Protein AF-A0A1E5WHM4-F1 (afdb_monomer_lite)

pLDDT: mean 72.25, std 20.79, range [35.31, 97.88]

Radius of gyration: 32.87 Å; chains: 1; bounding box: 59×47×120 Å

Organism: NCBI:txid888268

Foldseek 3Di:
DDPQQLVQLLVQLLCLLVDQQSKGKDKDWDQDDDPPDPDTKMKIKMKHFANPDHSVRSSVVSVVVSVCVVPPVDPVVRDQKDKDDDPGMIMIMHMPDYDDDPSDPPPPPPPDDPDPDDDDDDDDDDDDDDDDDDDDDDDDDDDDDDDDDDDDDDDDDDDPVVVVVVVVVVVVVVVVVPD

InterPro domains:
  IPR002902 Gnk2-homologous domain [PF01657] (38-94)
  IPR002902 Gnk2-homologous domain [PS51473] (1-98)
  IPR038408 Gnk2-homologous domain superfamily [G3DSA:3.30.430.20] (1-97)

Structure (mmCIF, N/CA/C/O backbone):
data_AF-A0A1E5WHM4-F1
#
_entry.id   AF-A0A1E5WHM4-F1
#
loop_
_atom_site.group_PDB
_atom_site.id
_atom_site.type_symbol
_atom_site.label_atom_id
_atom_site.label_alt_id
_atom_site.label_comp_id
_atom_site.label_asym_id
_atom_site.label_entity_id
_atom_site.label_seq_id
_atom_site.pdbx_PDB_ins_code
_atom_site.Cartn_x
_atom_site.Cartn_y
_atom_site.Cartn_z
_atom_site.occupancy
_atom_site.B_iso_or_equiv
_atom_site.auth_seq_id
_atom_site.auth_comp_id
_atom_site.auth_asym_id
_atom_site.auth_atom_id
_atom_site.pdbx_PDB_model_num
ATOM 1 N N . MET A 1 1 ? 4.674 8.655 -8.691 1.00 79.88 1 MET A N 1
ATOM 2 C CA . MET A 1 1 ? 5.251 7.366 -8.218 1.00 79.88 1 MET A CA 1
ATOM 3 C C . MET A 1 1 ? 5.203 6.330 -9.346 1.00 79.88 1 MET A C 1
ATOM 5 O O . MET A 1 1 ? 4.340 6.459 -10.204 1.00 79.88 1 MET A O 1
ATOM 9 N N . ASN A 1 2 ? 6.095 5.328 -9.370 1.00 86.81 2 ASN A N 1
ATOM 10 C CA . ASN A 1 2 ? 6.039 4.228 -10.348 1.00 86.81 2 ASN A CA 1
ATOM 11 C C . ASN A 1 2 ? 4.723 3.420 -10.251 1.00 86.81 2 ASN A C 1
ATOM 13 O O . ASN A 1 2 ? 4.225 3.197 -9.144 1.00 86.81 2 ASN A O 1
ATOM 17 N N . LYS A 1 3 ? 4.191 2.947 -11.391 1.00 89.06 3 LYS A N 1
ATOM 18 C CA . LYS A 1 3 ? 2.911 2.216 -11.471 1.00 89.06 3 LYS A CA 1
ATOM 19 C C . LYS A 1 3 ? 2.895 0.968 -10.587 1.00 89.06 3 LYS A C 1
ATOM 21 O O . LYS A 1 3 ? 1.950 0.788 -9.826 1.00 89.06 3 LYS A O 1
ATOM 26 N N . THR A 1 4 ? 3.950 0.160 -10.623 1.00 91.31 4 THR A N 1
ATOM 27 C CA . THR A 1 4 ? 4.049 -1.091 -9.857 1.00 91.31 4 THR A CA 1
ATOM 28 C C . THR A 1 4 ? 4.068 -0.831 -8.353 1.00 91.31 4 THR A C 1
ATOM 30 O O . THR A 1 4 ? 3.400 -1.524 -7.589 1.00 91.31 4 THR A O 1
ATOM 33 N N . ARG A 1 5 ? 4.782 0.216 -7.912 1.00 90.19 5 ARG A N 1
ATOM 34 C CA . ARG A 1 5 ? 4.819 0.615 -6.491 1.00 90.19 5 ARG A CA 1
ATOM 35 C C . ARG A 1 5 ? 3.448 1.078 -6.010 1.00 90.19 5 ARG A C 1
ATOM 37 O O . ARG A 1 5 ? 3.016 0.694 -4.927 1.00 90.19 5 ARG A O 1
ATOM 44 N N . TRP A 1 6 ? 2.763 1.877 -6.828 1.00 92.06 6 TRP A N 1
ATOM 45 C CA . TRP A 1 6 ? 1.409 2.333 -6.527 1.00 92.06 6 TRP A CA 1
ATOM 46 C C . TRP A 1 6 ? 0.433 1.159 -6.442 1.00 92.06 6 TRP A C 1
ATOM 48 O O . TRP A 1 6 ? -0.301 1.056 -5.464 1.00 92.06 6 TRP A O 1
ATOM 58 N N . GLN A 1 7 ? 0.481 0.239 -7.409 1.00 94.88 7 GLN A N 1
ATOM 59 C CA . GLN A 1 7 ? -0.357 -0.960 -7.427 1.00 94.88 7 GLN A CA 1
ATOM 60 C C . GLN A 1 7 ? -0.161 -1.802 -6.167 1.00 94.88 7 GLN A C 1
ATOM 62 O O . GLN A 1 7 ? -1.141 -2.086 -5.481 1.00 94.88 7 GLN A O 1
ATOM 67 N N . LEU A 1 8 ? 1.088 -2.122 -5.816 1.00 95.38 8 LEU A N 1
ATOM 68 C CA . LEU A 1 8 ? 1.402 -2.890 -4.613 1.00 95.38 8 LEU A CA 1
ATOM 69 C C . LEU A 1 8 ? 0.813 -2.238 -3.355 1.00 95.38 8 LEU A C 1
ATOM 71 O O . LEU A 1 8 ? 0.059 -2.873 -2.625 1.00 95.38 8 LEU A O 1
ATOM 75 N N . LEU A 1 9 ? 1.111 -0.960 -3.110 1.00 95.12 9 LEU A N 1
ATOM 76 C CA . LEU A 1 9 ? 0.636 -0.291 -1.899 1.00 95.12 9 LEU A CA 1
ATOM 77 C C . LEU A 1 9 ? -0.887 -0.093 -1.889 1.00 95.12 9 LEU A C 1
ATOM 79 O O . LEU A 1 9 ? -1.493 -0.172 -0.823 1.00 95.12 9 LEU A O 1
ATOM 83 N N . SER A 1 10 ? -1.511 0.126 -3.051 1.00 96.25 10 SER A N 1
ATOM 84 C CA . SER A 1 10 ? -2.970 0.254 -3.162 1.00 96.25 10 SER A CA 1
ATOM 85 C C . SER A 1 10 ? -3.695 -1.038 -2.776 1.00 96.25 10 SER A C 1
ATOM 87 O O . SER A 1 10 ? -4.648 -0.981 -2.004 1.00 96.25 10 SER A O 1
ATOM 89 N N . GLN A 1 11 ? -3.197 -2.197 -3.219 1.00 97.56 11 GLN A N 1
ATOM 90 C CA . GLN A 1 11 ? -3.766 -3.504 -2.874 1.00 97.56 11 GLN A CA 1
ATOM 91 C C . GLN A 1 11 ? -3.630 -3.792 -1.377 1.00 97.56 11 GLN A C 1
ATOM 93 O O . GLN A 1 11 ? -4.581 -4.224 -0.728 1.00 97.56 11 GLN A O 1
ATOM 98 N N . LEU A 1 12 ? -2.459 -3.499 -0.803 1.00 97.38 12 LEU A N 1
ATOM 99 C CA . LEU A 1 12 ? -2.246 -3.664 0.633 1.00 97.38 12 LEU A CA 1
ATOM 100 C C . LEU A 1 12 ? -3.176 -2.757 1.446 1.00 97.38 12 LEU A C 1
ATOM 102 O O . LEU A 1 12 ? -3.741 -3.202 2.444 1.00 97.38 12 LEU A O 1
ATOM 106 N N . ALA A 1 13 ? -3.368 -1.510 1.008 1.00 97.06 13 ALA A N 1
ATOM 107 C CA . ALA A 1 13 ? -4.245 -0.551 1.672 1.00 97.06 13 ALA A CA 1
ATOM 108 C C . ALA A 1 13 ? -5.713 -0.994 1.705 1.00 97.06 13 ALA A C 1
ATOM 110 O O . ALA A 1 13 ? -6.403 -0.699 2.677 1.00 97.06 13 ALA A O 1
ATOM 111 N N . GLU A 1 14 ? -6.181 -1.715 0.685 1.00 97.62 14 GLU A N 1
ATOM 112 C CA . GLU A 1 14 ? -7.553 -2.238 0.634 1.00 97.62 14 GLU A CA 1
ATOM 113 C C . GLU A 1 14 ? -7.817 -3.337 1.659 1.00 97.62 14 GLU A C 1
ATOM 1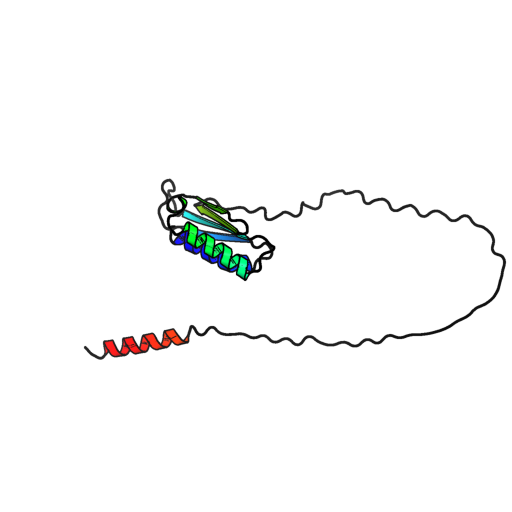15 O O . GLU A 1 14 ? -8.924 -3.427 2.172 1.00 97.62 14 GLU A O 1
ATOM 120 N N . SER A 1 15 ? -6.806 -4.142 1.983 1.00 96.56 15 SER A N 1
ATOM 121 C CA . SER A 1 15 ? -6.959 -5.290 2.888 1.00 96.56 15 SER A CA 1
ATOM 122 C C . SER A 1 15 ? -6.479 -5.012 4.315 1.00 96.56 15 SER A C 1
ATOM 124 O O . SER A 1 15 ? -6.813 -5.749 5.242 1.00 96.56 15 SER A O 1
ATOM 126 N N . ALA A 1 16 ? -5.682 -3.958 4.526 1.00 96.50 16 ALA A N 1
ATOM 127 C CA . ALA A 1 16 ? -5.112 -3.634 5.836 1.00 96.50 16 ALA A CA 1
ATOM 128 C C . ALA A 1 16 ? -6.170 -3.332 6.888 1.00 96.50 16 ALA A C 1
ATOM 130 O O . ALA A 1 16 ? -6.005 -3.700 8.053 1.00 96.50 16 ALA A O 1
ATOM 131 N N . GLY A 1 17 ? -7.270 -2.712 6.460 1.00 96.19 17 GLY A N 1
ATOM 132 C CA . GLY A 1 17 ? -8.421 -2.447 7.304 1.00 96.19 17 GLY A CA 1
ATOM 133 C C . GLY A 1 17 ? -9.006 -3.711 7.922 1.00 96.19 17 GLY A C 1
ATOM 134 O O . GLY A 1 17 ? -9.470 -3.632 9.047 1.00 96.19 17 GLY A O 1
ATOM 135 N N . ASP A 1 18 ? -8.927 -4.871 7.276 1.00 96.38 18 ASP A N 1
ATOM 136 C CA . ASP A 1 18 ? -9.578 -6.097 7.757 1.00 96.38 18 ASP A CA 1
ATOM 137 C C . ASP A 1 18 ? -8.686 -6.951 8.669 1.00 96.38 18 ASP A C 1
ATOM 139 O O . ASP A 1 18 ? -9.160 -7.874 9.331 1.00 96.38 18 ASP A O 1
ATOM 143 N N . GLN A 1 19 ? -7.396 -6.622 8.770 1.00 94.31 19 GLN A N 1
ATOM 144 C CA . GLN A 1 19 ? -6.470 -7.368 9.617 1.00 94.31 19 GLN A CA 1
ATOM 145 C C . GLN A 1 19 ? -6.601 -6.985 11.100 1.00 94.31 19 GLN A C 1
ATOM 147 O O . GLN A 1 19 ? -6.668 -5.794 11.418 1.00 94.31 19 GLN A O 1
ATOM 152 N N . PRO A 1 20 ? -6.512 -7.945 12.044 1.00 91.94 20 PRO A N 1
ATOM 153 C CA . PRO A 1 20 ? -6.549 -7.656 13.485 1.00 91.94 20 PRO A CA 1
ATOM 154 C C . PRO A 1 20 ? -5.448 -6.697 13.964 1.00 91.94 20 PRO A C 1
ATOM 156 O O . PRO A 1 20 ? -5.639 -5.926 14.910 1.00 91.94 20 PRO A O 1
ATOM 159 N N . LEU A 1 21 ? -4.284 -6.747 13.307 1.00 92.38 21 LEU A N 1
ATOM 160 C CA . LEU A 1 21 ? -3.150 -5.862 13.579 1.00 92.38 21 LEU A CA 1
ATOM 161 C C . LEU A 1 21 ? -3.212 -4.543 12.804 1.00 92.38 21 LEU A C 1
ATOM 163 O O . LEU A 1 21 ? -2.391 -3.669 13.064 1.00 92.38 21 LEU A O 1
ATOM 167 N N . ARG A 1 22 ? -4.164 -4.391 11.872 1.00 95.56 22 ARG A N 1
ATOM 168 C CA . ARG A 1 22 ? -4.232 -3.283 10.906 1.00 95.56 22 ARG A CA 1
ATOM 169 C C . ARG A 1 22 ? -2.942 -3.090 10.103 1.00 95.56 22 ARG A C 1
ATOM 171 O O . ARG A 1 22 ? -2.574 -1.973 9.751 1.00 95.56 22 ARG A O 1
ATOM 178 N N . VAL A 1 23 ? -2.240 -4.187 9.847 1.00 95.19 23 VAL A N 1
ATOM 179 C CA . VAL A 1 23 ? -0.956 -4.228 9.149 1.00 95.19 23 VAL A CA 1
ATOM 180 C C . VAL A 1 23 ? -1.084 -5.192 7.987 1.00 95.19 23 VAL A C 1
ATOM 182 O O . VAL A 1 23 ? -1.611 -6.289 8.161 1.00 95.19 23 VAL A O 1
ATOM 185 N N . MET A 1 24 ? -0.572 -4.797 6.827 1.00 95.88 24 MET A N 1
ATOM 186 C CA . MET A 1 24 ? -0.435 -5.670 5.667 1.00 95.88 24 MET A CA 1
ATOM 187 C C . MET A 1 24 ? 0.940 -5.517 5.050 1.00 95.88 24 MET A C 1
ATOM 189 O O . MET A 1 24 ? 1.501 -4.420 4.986 1.00 95.88 24 MET A O 1
ATOM 193 N N . ILE A 1 25 ? 1.453 -6.638 4.562 1.00 95.44 25 ILE A N 1
ATOM 194 C CA . ILE A 1 25 ? 2.715 -6.717 3.852 1.00 95.44 25 ILE A CA 1
ATOM 195 C C . ILE A 1 25 ? 2.536 -7.523 2.575 1.00 95.44 25 ILE A C 1
ATOM 197 O O . ILE A 1 25 ? 1.756 -8.474 2.532 1.00 95.44 25 ILE A O 1
ATOM 201 N N . GLY A 1 26 ? 3.259 -7.148 1.529 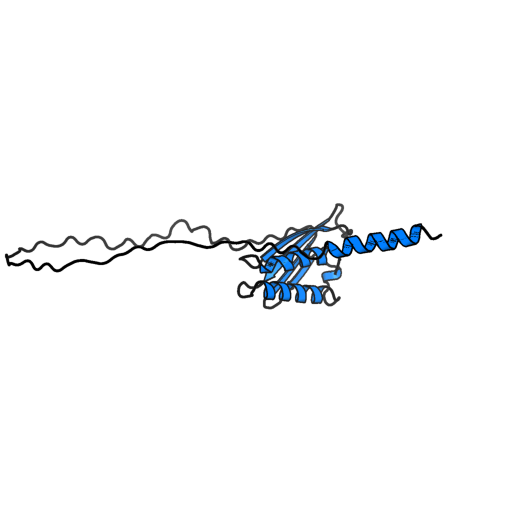1.00 94.94 26 GLY A N 1
ATOM 202 C CA . GLY A 1 26 ? 3.265 -7.910 0.294 1.00 94.94 26 GLY A CA 1
ATOM 203 C C . GLY A 1 26 ? 4.439 -7.564 -0.593 1.00 94.94 26 GLY A C 1
ATOM 204 O O . GLY A 1 26 ? 5.250 -6.682 -0.295 1.00 94.94 26 GLY A O 1
ATOM 205 N N . SER A 1 27 ? 4.513 -8.278 -1.706 1.00 94.81 27 SER A N 1
ATOM 206 C CA . SER A 1 27 ? 5.523 -8.047 -2.723 1.00 94.81 27 SER A CA 1
ATOM 207 C C . SER A 1 27 ? 4.956 -8.244 -4.120 1.00 94.81 27 SER A C 1
ATOM 209 O O . SER A 1 27 ? 3.947 -8.925 -4.302 1.00 94.81 27 SER A O 1
ATOM 211 N N . LEU A 1 28 ? 5.599 -7.620 -5.101 1.00 94.38 28 LEU A N 1
ATOM 212 C CA . LEU A 1 28 ? 5.240 -7.713 -6.509 1.00 94.38 28 LEU A CA 1
ATOM 213 C C . LEU A 1 28 ? 6.504 -7.620 -7.368 1.00 94.38 28 LEU A C 1
ATOM 215 O O . LEU A 1 28 ? 7.431 -6.877 -7.036 1.00 94.38 28 LEU A O 1
ATOM 219 N N . ALA A 1 29 ? 6.533 -8.349 -8.486 1.00 93.25 29 ALA A N 1
ATOM 220 C CA . ALA A 1 29 ? 7.608 -8.244 -9.468 1.00 93.25 29 ALA A CA 1
ATOM 221 C C . ALA A 1 29 ? 7.732 -6.804 -9.985 1.00 93.25 29 ALA A C 1
ATOM 223 O O . ALA A 1 29 ? 6.731 -6.165 -10.318 1.00 93.25 29 ALA A O 1
ATOM 224 N N . TYR A 1 30 ? 8.960 -6.294 -10.051 1.00 91.06 30 TYR A N 1
ATOM 225 C CA . TYR A 1 30 ? 9.261 -4.931 -10.467 1.00 91.06 30 TYR A CA 1
ATOM 226 C C . TYR A 1 30 ? 9.969 -4.948 -11.832 1.00 91.06 30 TYR A C 1
ATOM 228 O O . TYR A 1 30 ? 11.137 -5.332 -11.898 1.00 91.06 30 TYR A O 1
ATOM 236 N N . PRO A 1 31 ? 9.267 -4.584 -12.924 1.00 85.75 31 PRO A N 1
ATOM 237 C CA . PRO A 1 31 ? 9.777 -4.765 -14.284 1.00 85.75 31 PRO A CA 1
ATOM 238 C C . PRO A 1 31 ? 10.799 -3.702 -14.710 1.00 85.75 31 PRO A C 1
ATOM 240 O O . PRO A 1 31 ? 11.564 -3.935 -15.642 1.00 85.75 31 PRO A O 1
ATOM 243 N N . ASP A 1 32 ? 10.818 -2.540 -14.056 1.00 83.06 32 ASP A N 1
ATOM 244 C CA . ASP A 1 32 ? 11.654 -1.420 -14.482 1.00 83.06 32 ASP A CA 1
ATOM 245 C C . ASP A 1 32 ? 13.085 -1.574 -13.983 1.00 83.06 32 ASP A C 1
ATOM 247 O O . ASP A 1 32 ? 13.301 -1.750 -12.788 1.00 83.06 32 ASP A O 1
ATOM 251 N N . HIS A 1 33 ? 14.061 -1.384 -14.873 1.00 78.94 33 HIS A N 1
ATOM 252 C CA . HIS A 1 33 ? 15.478 -1.454 -14.528 1.00 78.94 33 HIS A CA 1
ATOM 253 C C . HIS A 1 33 ? 15.863 -0.463 -13.427 1.00 78.94 33 HIS A C 1
ATOM 255 O O . HIS A 1 33 ? 15.889 0.755 -13.620 1.00 78.94 33 HIS A O 1
ATOM 261 N N . VAL A 1 34 ? 16.263 -1.003 -12.280 1.00 77.12 34 VAL A N 1
ATOM 262 C CA . VAL A 1 34 ? 16.890 -0.228 -11.210 1.00 77.12 34 VAL A CA 1
ATOM 263 C C . VAL A 1 34 ? 18.403 -0.233 -11.405 1.00 77.12 34 VAL A C 1
ATOM 265 O O . VAL A 1 34 ? 19.041 -1.288 -11.426 1.00 77.12 34 VAL A O 1
ATOM 268 N N . ARG A 1 35 ? 19.008 0.956 -11.511 1.00 78.19 35 ARG A N 1
ATOM 269 C CA . ARG A 1 35 ? 20.467 1.099 -11.616 1.00 78.19 35 ARG A CA 1
ATOM 270 C C . ARG A 1 35 ? 21.150 0.420 -10.421 1.00 78.19 35 ARG A C 1
ATOM 272 O O . ARG A 1 35 ? 20.827 0.717 -9.275 1.00 78.19 35 ARG A O 1
ATOM 279 N N . GLY A 1 36 ? 22.110 -0.461 -10.702 1.00 77.19 36 GLY A N 1
ATOM 280 C CA . GLY A 1 36 ? 22.846 -1.221 -9.684 1.00 77.19 36 GLY A CA 1
ATOM 281 C C . GLY A 1 36 ? 22.329 -2.642 -9.432 1.00 77.19 36 GLY A C 1
ATOM 282 O O . GLY A 1 36 ? 22.925 -3.342 -8.621 1.00 77.19 36 GLY A O 1
ATOM 283 N N . TYR A 1 37 ? 21.281 -3.092 -10.136 1.00 75.12 37 TYR A N 1
ATOM 284 C CA . TYR A 1 37 ? 20.775 -4.466 -10.039 1.00 75.12 37 TYR A CA 1
ATOM 285 C C . TYR A 1 37 ? 20.858 -5.200 -11.388 1.00 75.12 37 TYR A C 1
ATOM 287 O O . TYR A 1 37 ? 20.246 -4.749 -12.357 1.00 75.12 37 TYR A O 1
ATOM 295 N N . PRO A 1 38 ? 21.587 -6.332 -11.475 1.00 72.62 38 PRO A N 1
ATOM 296 C CA . PRO A 1 38 ? 21.787 -7.055 -12.734 1.00 72.62 38 PRO A CA 1
ATOM 297 C C . PRO A 1 38 ? 20.671 -8.063 -13.076 1.00 72.62 38 PRO A C 1
ATOM 299 O O . PRO A 1 38 ? 20.704 -8.654 -14.149 1.00 72.62 38 PRO A O 1
ATOM 302 N N . TYR A 1 39 ? 19.691 -8.277 -12.192 1.00 79.25 39 TYR A N 1
ATOM 303 C CA . TYR A 1 39 ? 18.621 -9.280 -12.328 1.00 79.25 39 TYR A CA 1
ATOM 304 C C . TYR A 1 39 ? 17.238 -8.686 -12.029 1.00 79.25 39 TYR A C 1
ATOM 306 O O . TYR A 1 39 ? 17.163 -7.605 -11.452 1.00 79.25 39 TYR A O 1
ATOM 314 N N . ALA A 1 40 ? 16.159 -9.396 -12.390 1.00 80.56 40 ALA A N 1
ATOM 315 C CA . ALA A 1 40 ? 14.767 -8.975 -12.182 1.00 80.56 40 ALA A CA 1
ATOM 316 C C . ALA A 1 40 ? 14.495 -8.523 -10.738 1.00 80.56 40 ALA A C 1
ATOM 318 O O . ALA A 1 40 ? 14.797 -9.238 -9.785 1.00 80.56 40 ALA A O 1
ATOM 319 N N . GLN A 1 41 ? 13.928 -7.329 -10.572 1.00 88.75 41 GLN A N 1
ATOM 320 C CA . GLN A 1 41 ? 13.752 -6.732 -9.252 1.00 88.75 41 GLN A CA 1
ATOM 321 C C . GLN A 1 41 ? 12.400 -7.103 -8.626 1.00 88.75 41 GLN A C 1
ATOM 323 O O . GLN A 1 41 ? 11.437 -7.443 -9.313 1.00 88.75 41 GLN A O 1
ATOM 328 N N . MET A 1 42 ? 12.321 -7.002 -7.301 1.00 91.50 42 MET A N 1
ATOM 329 C CA . MET A 1 42 ? 11.103 -7.204 -6.516 1.00 91.50 42 MET A CA 1
ATOM 330 C C . MET A 1 42 ? 10.797 -5.947 -5.711 1.00 91.50 42 MET A C 1
ATOM 332 O O . MET A 1 42 ? 11.680 -5.393 -5.057 1.00 91.50 42 MET A O 1
ATOM 336 N N . ALA A 1 43 ? 9.545 -5.506 -5.733 1.00 92.81 43 ALA A N 1
ATOM 337 C CA . ALA A 1 43 ? 9.050 -4.462 -4.851 1.00 92.81 43 ALA A CA 1
ATOM 338 C C . ALA A 1 43 ? 8.389 -5.098 -3.631 1.00 92.81 43 ALA A C 1
ATOM 340 O O . ALA A 1 43 ? 7.552 -5.983 -3.773 1.00 92.81 43 ALA A O 1
ATOM 341 N N . TYR A 1 44 ? 8.735 -4.613 -2.447 1.00 94.81 44 TYR A N 1
ATOM 342 C CA . TYR A 1 44 ? 8.135 -4.982 -1.171 1.00 94.81 44 TYR A CA 1
ATOM 343 C C . TYR A 1 44 ? 7.416 -3.769 -0.598 1.00 94.81 44 TYR A C 1
ATOM 345 O O . TYR A 1 44 ? 7.909 -2.644 -0.706 1.00 94.81 44 TYR A O 1
ATOM 353 N N . GLY A 1 45 ? 6.251 -3.991 -0.001 1.00 95.00 45 GLY A N 1
ATOM 354 C CA . GLY A 1 45 ? 5.388 -2.938 0.514 1.00 95.00 45 GLY A CA 1
ATOM 355 C C . GLY A 1 45 ? 4.824 -3.314 1.871 1.00 95.00 45 GLY A C 1
ATOM 356 O O . GLY A 1 45 ? 4.473 -4.468 2.091 1.00 95.00 45 GLY A O 1
ATOM 357 N N . LEU A 1 46 ? 4.729 -2.331 2.757 1.00 96.12 46 LEU A N 1
ATOM 358 C CA . LEU A 1 46 ? 4.106 -2.436 4.068 1.00 96.12 46 LEU A CA 1
ATOM 359 C C . LEU A 1 46 ? 3.161 -1.259 4.245 1.00 96.12 46 LEU A C 1
ATOM 361 O O . LEU A 1 46 ? 3.525 -0.113 3.969 1.00 96.12 46 LEU A O 1
ATOM 365 N N . VAL A 1 47 ? 1.973 -1.543 4.757 1.00 96.50 47 VAL A N 1
ATOM 366 C CA . VAL A 1 47 ? 1.038 -0.527 5.230 1.00 96.50 47 VAL A CA 1
ATOM 367 C C . VAL A 1 47 ? 0.582 -0.869 6.639 1.00 96.50 47 VAL A C 1
ATOM 369 O O . VAL A 1 47 ? 0.441 -2.040 6.994 1.00 96.50 47 VAL A O 1
ATOM 372 N N . GLN A 1 48 ? 0.367 0.157 7.448 1.00 96.81 48 GLN A N 1
ATOM 373 C CA . GLN A 1 48 ? -0.073 0.013 8.823 1.00 96.81 48 GLN A CA 1
ATOM 374 C C . GLN A 1 48 ? -1.008 1.157 9.191 1.00 96.81 48 GLN A C 1
ATOM 376 O O . GLN A 1 48 ? -0.697 2.314 8.922 1.00 96.81 48 GLN A O 1
ATOM 381 N N . CYS A 1 49 ? -2.103 0.840 9.869 1.00 96.94 49 CYS A N 1
ATOM 382 C CA . CYS A 1 49 ? -2.916 1.813 10.585 1.00 96.94 49 CYS A CA 1
ATOM 383 C C . CYS A 1 49 ? -2.787 1.615 12.097 1.00 96.94 49 CYS A C 1
ATOM 385 O O . CYS A 1 49 ? -2.340 0.570 12.580 1.00 96.94 49 CYS A O 1
ATOM 387 N N . THR A 1 50 ? -3.220 2.608 12.863 1.00 95.75 50 THR A N 1
ATOM 388 C CA . THR A 1 50 ? -3.458 2.445 14.294 1.00 95.75 50 THR A CA 1
ATOM 389 C C . THR A 1 50 ? -4.675 1.537 14.523 1.00 95.75 50 THR A C 1
ATOM 391 O O . THR A 1 50 ? -5.613 1.487 13.723 1.00 95.75 50 THR A O 1
ATOM 394 N N . ARG A 1 51 ? -4.635 0.736 15.596 1.00 95.00 51 ARG A N 1
ATOM 395 C CA . ARG A 1 51 ? -5.631 -0.324 15.860 1.00 95.00 51 ARG A CA 1
ATOM 396 C C . ARG A 1 51 ? -6.996 0.206 16.307 1.00 95.00 51 ARG A C 1
ATOM 398 O O . ARG A 1 51 ? -7.966 -0.543 16.284 1.00 95.00 51 ARG A O 1
ATOM 405 N N . ASP A 1 52 ? -7.058 1.468 16.707 1.00 95.31 52 ASP A N 1
ATOM 406 C CA . ASP A 1 52 ? -8.266 2.193 17.102 1.00 95.31 52 ASP A CA 1
ATOM 407 C C . ASP A 1 52 ? -9.144 2.595 15.906 1.00 95.31 52 ASP A C 1
ATOM 409 O O . ASP A 1 52 ? -10.342 2.817 16.081 1.00 95.31 52 ASP A O 1
ATOM 413 N N . LEU A 1 53 ? -8.591 2.630 14.688 1.00 96.25 53 LEU A N 1
ATOM 414 C CA . LEU A 1 53 ? -9.363 2.934 13.487 1.00 96.25 53 LEU A CA 1
ATOM 415 C C . LEU A 1 53 ? -10.291 1.785 13.081 1.00 96.25 53 LEU A C 1
ATOM 417 O O . LEU A 1 53 ? -9.929 0.595 13.105 1.00 96.25 53 LEU A O 1
ATOM 421 N N . ARG A 1 54 ? -11.483 2.151 12.595 1.00 97.12 54 ARG A N 1
ATOM 422 C CA . ARG A 1 54 ? -12.376 1.211 11.902 1.00 97.12 54 ARG A CA 1
ATOM 423 C C . ARG A 1 54 ? -11.754 0.750 10.570 1.00 97.12 54 ARG A C 1
ATOM 425 O O . ARG A 1 54 ? -10.955 1.489 9.992 1.00 97.12 54 ARG A O 1
ATOM 432 N N . PRO A 1 55 ? -12.141 -0.424 10.028 1.00 97.25 55 PRO A N 1
ATOM 433 C CA . PRO A 1 55 ? -11.588 -0.934 8.765 1.00 97.25 55 PRO A CA 1
ATOM 434 C C . PRO A 1 55 ? -11.670 0.064 7.598 1.00 97.25 55 PRO A C 1
ATOM 436 O O . PRO A 1 55 ? -10.694 0.286 6.876 1.00 97.25 55 PRO A O 1
ATOM 439 N N . SER A 1 56 ? -12.817 0.732 7.455 1.00 97.06 56 SER A N 1
ATOM 440 C CA . SER A 1 56 ? -13.053 1.731 6.408 1.00 97.06 56 SER A CA 1
ATOM 441 C C . SER A 1 56 ? -12.200 2.991 6.586 1.00 97.06 56 SER A C 1
ATOM 443 O O . SER A 1 56 ? -11.665 3.517 5.612 1.00 97.06 56 SER A O 1
ATOM 445 N N . GLU A 1 57 ? -12.029 3.457 7.824 1.00 97.88 57 GLU A N 1
ATOM 446 C CA . GLU A 1 57 ? -11.201 4.621 8.156 1.00 97.88 57 GLU A CA 1
ATOM 447 C C . GLU A 1 57 ? -9.715 4.333 7.919 1.00 97.88 57 GLU A C 1
ATOM 449 O O . GLU A 1 57 ? -9.017 5.173 7.352 1.00 97.88 57 GLU A O 1
ATOM 454 N N . CYS A 1 58 ? -9.248 3.126 8.258 1.00 97.88 58 CYS A N 1
ATOM 455 C CA . CYS A 1 58 ? -7.894 2.670 7.938 1.00 97.88 58 CYS A CA 1
ATOM 456 C C . CYS A 1 58 ? -7.646 2.673 6.423 1.00 97.88 58 CYS A C 1
ATOM 458 O O . CYS A 1 58 ? -6.686 3.282 5.948 1.00 97.88 58 CYS A O 1
ATOM 460 N N . THR A 1 59 ? -8.558 2.068 5.655 1.00 97.62 59 THR A N 1
ATOM 461 C CA . THR A 1 59 ? -8.455 2.008 4.189 1.00 97.62 59 THR A CA 1
ATOM 462 C C . THR A 1 59 ? -8.410 3.406 3.575 1.00 97.62 59 THR A C 1
ATOM 464 O O . THR A 1 59 ? -7.550 3.695 2.741 1.00 97.62 59 THR A O 1
ATOM 467 N N . ARG A 1 60 ? -9.307 4.301 4.009 1.00 97.19 60 ARG A N 1
ATOM 468 C CA . ARG A 1 60 ? -9.345 5.692 3.542 1.00 97.19 60 ARG A CA 1
ATOM 469 C C . ARG A 1 60 ? -8.039 6.420 3.850 1.00 97.19 60 ARG A C 1
ATOM 471 O O . ARG A 1 60 ? -7.433 6.989 2.951 1.00 97.19 60 ARG A O 1
ATOM 478 N N . CYS A 1 61 ? -7.584 6.350 5.094 1.00 97.31 61 CYS A N 1
ATOM 479 C CA . CYS A 1 61 ? -6.378 7.032 5.545 1.00 97.31 61 CYS A CA 1
ATOM 480 C C . CYS A 1 61 ? -5.122 6.563 4.786 1.00 97.31 61 CYS A C 1
ATOM 482 O O . CYS A 1 61 ? -4.294 7.388 4.397 1.00 97.31 61 CYS A O 1
ATOM 484 N N . LEU A 1 62 ? -4.999 5.266 4.488 1.00 97.00 62 LEU A N 1
ATOM 485 C CA . LEU A 1 62 ? -3.915 4.747 3.648 1.00 97.00 62 LEU A CA 1
ATOM 486 C C . LEU A 1 62 ? -4.014 5.216 2.188 1.00 97.00 62 LEU A C 1
ATOM 488 O O . LEU A 1 62 ? -2.995 5.584 1.597 1.00 97.00 62 LEU A O 1
ATOM 492 N N . LYS A 1 63 ? -5.220 5.239 1.606 1.00 95.25 63 LYS A N 1
ATOM 493 C CA . LYS A 1 63 ? -5.442 5.732 0.235 1.00 95.25 63 LYS A CA 1
ATOM 494 C C . LYS A 1 63 ? -5.136 7.229 0.105 1.00 95.25 63 LYS A C 1
ATOM 496 O O . LYS A 1 63 ? -4.483 7.619 -0.861 1.00 95.25 63 LYS A O 1
ATOM 501 N N . ASP A 1 64 ? -5.504 8.041 1.091 1.00 92.62 64 ASP A N 1
ATOM 502 C CA . ASP A 1 64 ? -5.208 9.480 1.104 1.00 92.62 64 ASP A CA 1
ATOM 503 C C . ASP A 1 64 ? -3.687 9.738 1.118 1.00 92.62 64 ASP A C 1
ATOM 505 O O . ASP A 1 64 ? -3.174 10.551 0.342 1.00 92.62 64 ASP A O 1
ATOM 509 N N . GLN A 1 65 ? -2.933 8.976 1.921 1.00 90.81 65 GLN A N 1
ATOM 510 C CA . GLN A 1 65 ? -1.465 9.047 1.937 1.00 90.81 65 GLN A CA 1
ATOM 511 C C . GLN A 1 65 ? -0.841 8.591 0.606 1.00 90.81 65 GLN A C 1
ATOM 513 O O . GLN A 1 65 ? 0.137 9.182 0.139 1.00 90.81 65 GLN A O 1
ATOM 518 N N . LEU A 1 66 ? -1.415 7.575 -0.050 1.00 90.31 66 LEU A N 1
ATOM 519 C CA . LEU A 1 66 ? -0.965 7.134 -1.375 1.00 90.31 66 LEU A CA 1
ATOM 520 C C . LEU A 1 66 ? -1.139 8.211 -2.444 1.00 90.31 66 LEU A C 1
ATOM 522 O O . LEU A 1 66 ? -0.249 8.383 -3.283 1.00 90.31 66 LEU A O 1
ATOM 526 N N . VAL A 1 67 ? -2.251 8.948 -2.409 1.00 88.50 67 VAL A N 1
ATOM 527 C CA . VAL A 1 67 ? -2.484 10.078 -3.316 1.00 88.50 67 VAL A CA 1
ATOM 528 C C . VAL A 1 67 ? -1.422 11.156 -3.092 1.00 88.50 67 VAL A C 1
ATOM 530 O O . VAL A 1 67 ? -0.775 11.567 -4.060 1.00 88.50 67 VAL A O 1
ATOM 533 N N . ALA A 1 68 ? -1.155 11.529 -1.837 1.00 83.19 68 ALA A N 1
ATOM 534 C CA . ALA A 1 68 ? -0.142 12.530 -1.493 1.00 83.19 68 ALA A CA 1
ATOM 535 C C . ALA A 1 68 ? 1.264 12.161 -2.009 1.00 83.19 68 ALA A C 1
ATOM 537 O O . ALA A 1 68 ? 1.958 12.993 -2.596 1.00 83.19 68 ALA A O 1
ATOM 538 N N . VAL A 1 69 ? 1.664 10.893 -1.874 1.00 81.12 69 VAL A N 1
ATOM 539 C CA . VAL A 1 69 ? 2.963 10.389 -2.367 1.00 81.12 69 VAL A CA 1
ATOM 540 C C . VAL A 1 69 ? 3.009 10.270 -3.887 1.00 81.12 69 VAL A C 1
ATOM 542 O O . VAL A 1 69 ? 4.066 10.409 -4.506 1.00 81.12 69 VAL A O 1
ATOM 545 N N . SER A 1 70 ? 1.870 10.003 -4.524 1.00 80.81 70 SER A N 1
ATOM 546 C CA . SER A 1 70 ? 1.812 9.864 -5.978 1.00 80.81 70 SER A CA 1
ATOM 547 C C . SER A 1 70 ? 1.989 11.197 -6.715 1.00 80.81 70 SER A C 1
ATOM 549 O O . SER A 1 70 ? 2.588 11.197 -7.794 1.00 80.81 70 SER A O 1
ATOM 551 N N . GLY A 1 71 ? 1.543 12.306 -6.111 1.00 69.50 71 GLY A N 1
ATOM 552 C CA . GLY A 1 71 ? 1.399 13.635 -6.715 1.00 69.50 71 GLY A CA 1
ATOM 553 C C . GLY A 1 71 ? 2.659 14.503 -6.795 1.00 69.50 71 GLY A C 1
ATOM 554 O O . GLY A 1 71 ? 2.538 15.721 -6.765 1.00 69.50 71 GLY A O 1
ATOM 555 N N . ASN A 1 72 ? 3.857 13.915 -6.910 1.00 61.16 72 ASN A N 1
ATOM 556 C CA . ASN A 1 72 ? 5.146 14.632 -7.033 1.00 61.16 72 ASN A CA 1
ATOM 557 C C . ASN A 1 72 ? 5.624 15.402 -5.782 1.00 61.16 72 ASN A C 1
ATOM 559 O O . ASN A 1 72 ? 6.617 16.118 -5.848 1.00 61.16 72 ASN A O 1
ATOM 563 N N . ILE A 1 73 ? 4.961 15.238 -4.634 1.00 56.38 73 ILE A N 1
ATOM 564 C CA . ILE A 1 73 ? 5.275 15.991 -3.404 1.00 56.38 73 ILE A CA 1
ATOM 565 C C . ILE A 1 73 ? 6.509 15.413 -2.675 1.00 56.38 73 ILE A C 1
ATOM 567 O O . ILE A 1 73 ? 7.097 16.066 -1.819 1.00 56.38 73 ILE A O 1
ATOM 571 N N . THR A 1 74 ? 6.933 14.189 -3.009 1.00 57.72 74 THR A N 1
ATOM 572 C CA . THR A 1 74 ? 8.025 13.485 -2.317 1.00 57.72 74 THR A CA 1
ATOM 573 C C . THR A 1 74 ? 8.984 12.813 -3.302 1.00 57.72 74 THR A C 1
ATOM 575 O O . THR A 1 74 ? 8.557 12.312 -4.340 1.00 57.72 74 THR A O 1
ATOM 578 N N . ASP A 1 75 ? 10.268 12.725 -2.932 1.00 60.94 75 ASP A N 1
ATOM 579 C CA . ASP A 1 75 ? 11.375 12.050 -3.655 1.00 60.94 75 ASP A CA 1
ATOM 580 C C . ASP A 1 75 ? 11.169 10.515 -3.828 1.00 60.94 75 ASP A C 1
ATOM 582 O O . ASP A 1 75 ? 12.008 9.769 -4.331 1.00 60.94 75 ASP A O 1
ATOM 586 N N . MET A 1 76 ? 9.988 10.014 -3.448 1.00 65.81 76 MET A N 1
ATOM 587 C CA . MET A 1 76 ? 9.554 8.618 -3.580 1.00 65.81 76 MET A CA 1
ATOM 588 C C . MET A 1 76 ? 9.285 8.192 -5.034 1.00 65.81 76 MET A C 1
ATOM 590 O O . MET A 1 76 ? 9.014 7.025 -5.333 1.00 65.81 76 MET A O 1
ATOM 594 N N . THR A 1 77 ? 9.325 9.121 -5.985 1.00 65.88 77 THR A N 1
ATOM 595 C CA . THR A 1 77 ? 9.204 8.814 -7.415 1.00 65.88 77 THR A CA 1
ATOM 596 C C . THR A 1 77 ? 10.431 8.087 -7.952 1.00 65.88 77 THR A C 1
ATOM 598 O O . THR A 1 77 ? 10.268 7.146 -8.730 1.00 65.88 77 THR A O 1
ATOM 601 N N . THR A 1 78 ? 11.628 8.472 -7.514 1.00 72.62 78 THR A N 1
ATOM 602 C CA . THR A 1 78 ? 12.914 7.986 -8.045 1.00 72.62 78 THR A CA 1
ATOM 603 C C . THR A 1 78 ? 13.675 7.089 -7.078 1.00 72.62 78 THR A C 1
ATOM 605 O O . THR A 1 78 ? 14.509 6.292 -7.507 1.00 72.62 78 THR A O 1
ATOM 608 N N . SER A 1 79 ? 13.361 7.140 -5.787 1.00 80.25 79 SER A N 1
ATOM 609 C CA . SER A 1 79 ? 14.091 6.389 -4.769 1.00 80.25 79 SER A CA 1
ATOM 610 C C . SER A 1 79 ? 13.781 4.883 -4.775 1.00 80.25 79 SER A C 1
ATOM 612 O O . SER A 1 79 ? 12.661 4.444 -5.048 1.00 80.25 79 SER A O 1
ATOM 614 N N . THR A 1 80 ? 14.774 4.063 -4.428 1.00 87.44 80 THR A N 1
ATOM 615 C CA . THR A 1 80 ? 14.657 2.594 -4.282 1.00 87.44 80 THR A CA 1
ATOM 616 C C . THR A 1 80 ? 13.843 2.186 -3.049 1.00 87.44 80 THR A C 1
ATOM 618 O O . THR A 1 80 ? 13.363 1.060 -2.947 1.00 87.44 80 THR A O 1
ATOM 621 N N . ASN A 1 81 ? 13.664 3.102 -2.103 1.00 88.31 81 ASN A N 1
ATOM 622 C CA . ASN A 1 81 ? 12.828 2.935 -0.926 1.00 88.31 81 ASN A CA 1
ATOM 623 C C . ASN A 1 81 ? 12.113 4.247 -0.613 1.00 88.31 81 ASN A C 1
ATOM 625 O O . ASN A 1 81 ? 12.537 5.315 -1.047 1.00 88.31 81 ASN A O 1
ATOM 629 N N . GLY A 1 82 ? 11.051 4.180 0.167 1.00 87.81 82 GLY A N 1
ATOM 630 C CA . GLY A 1 82 ? 10.461 5.381 0.726 1.00 87.81 82 GLY A CA 1
ATOM 631 C C . GLY A 1 82 ? 9.334 5.049 1.679 1.00 87.81 82 GLY A C 1
ATOM 632 O O . GLY A 1 82 ? 8.830 3.923 1.695 1.00 87.81 82 GLY A O 1
ATOM 633 N N . PHE A 1 83 ? 8.938 6.032 2.474 1.00 89.50 83 PHE A N 1
ATOM 634 C CA . PHE A 1 83 ? 7.850 5.882 3.422 1.00 89.50 83 PHE A CA 1
ATOM 635 C C . PHE A 1 83 ? 7.121 7.201 3.643 1.00 89.50 83 PHE A C 1
ATOM 637 O O . PHE A 1 83 ? 7.707 8.273 3.510 1.00 89.50 83 PHE A O 1
ATOM 644 N N . VAL A 1 84 ? 5.865 7.101 4.066 1.00 89.31 84 VAL A N 1
ATOM 645 C CA . VAL A 1 84 ? 5.119 8.222 4.632 1.00 89.31 84 VAL A CA 1
ATOM 646 C C . VAL A 1 84 ? 4.477 7.795 5.932 1.00 89.31 84 VAL A C 1
ATOM 648 O O . VAL A 1 84 ? 3.909 6.710 6.042 1.00 89.31 84 VAL A O 1
ATOM 651 N N . LYS A 1 85 ? 4.605 8.666 6.930 1.00 90.44 85 LYS A N 1
ATOM 652 C CA . LYS A 1 85 ? 4.061 8.483 8.268 1.00 90.44 85 LYS A CA 1
ATOM 653 C C . LYS A 1 85 ? 3.122 9.642 8.575 1.00 90.44 85 LYS A C 1
ATOM 655 O O . LYS A 1 85 ? 3.571 10.772 8.739 1.00 90.44 85 LYS A O 1
ATOM 660 N N . GLY A 1 86 ? 1.833 9.345 8.646 1.00 89.62 86 GLY A N 1
ATOM 661 C CA . GLY A 1 86 ? 0.834 10.212 9.257 1.00 89.62 86 GLY A CA 1
ATOM 662 C C . GLY A 1 86 ? 0.627 9.863 10.731 1.00 89.62 86 GLY A C 1
ATOM 663 O O . GLY A 1 86 ? 1.295 8.986 11.279 1.00 89.62 86 GLY A O 1
ATOM 664 N N . PHE A 1 87 ? -0.335 10.533 11.365 1.00 90.50 87 PHE A N 1
ATOM 665 C CA . PHE A 1 87 ? -0.703 10.254 12.757 1.00 90.50 87 PHE A CA 1
ATOM 666 C C . PHE A 1 87 ? -1.281 8.848 12.939 1.00 90.50 87 PHE A C 1
ATOM 668 O O . PHE A 1 87 ? -0.883 8.138 13.856 1.00 90.50 87 PHE A O 1
ATOM 675 N N . SER A 1 88 ? -2.175 8.438 12.038 1.00 95.38 88 SER A N 1
ATOM 676 C CA . SER A 1 88 ? -2.902 7.170 12.167 1.00 95.38 88 SER A CA 1
ATOM 677 C C . SER A 1 88 ? -2.482 6.106 11.159 1.00 95.38 88 SER A C 1
ATOM 679 O O . SER A 1 88 ? -2.872 4.955 11.309 1.00 95.38 88 SER A O 1
ATOM 681 N N . CYS A 1 89 ? -1.711 6.463 10.127 1.00 96.19 89 CYS A N 1
ATOM 682 C CA . CYS A 1 89 ? -1.359 5.546 9.046 1.00 96.19 89 CYS A CA 1
ATOM 683 C C . CYS A 1 89 ? 0.086 5.704 8.596 1.00 96.19 89 CYS A C 1
ATOM 685 O O . CYS A 1 89 ? 0.649 6.799 8.598 1.00 96.19 89 CYS A O 1
ATOM 687 N N . TYR A 1 90 ? 0.661 4.594 8.168 1.00 94.38 90 TYR A N 1
ATOM 688 C CA . TYR A 1 90 ? 2.026 4.468 7.707 1.00 94.38 90 TYR A CA 1
ATOM 689 C C . TYR A 1 90 ? 2.054 3.615 6.443 1.00 94.38 90 TYR A C 1
ATOM 691 O O . TYR A 1 90 ? 1.386 2.585 6.365 1.00 94.38 90 TYR A O 1
ATOM 699 N N . LEU A 1 91 ? 2.845 4.035 5.464 1.00 92.81 91 LEU A N 1
ATOM 700 C CA . LEU A 1 91 ? 3.138 3.264 4.262 1.00 92.81 91 LEU A CA 1
ATOM 701 C C . LEU A 1 91 ? 4.638 3.278 4.006 1.00 92.81 91 LEU A C 1
ATOM 703 O O . LEU A 1 91 ? 5.298 4.296 4.217 1.00 92.81 91 LEU A O 1
ATOM 707 N N . ARG A 1 92 ? 5.175 2.163 3.522 1.00 92.62 92 ARG A N 1
ATOM 708 C CA . ARG A 1 92 ? 6.576 2.023 3.124 1.00 92.62 92 ARG A CA 1
ATOM 709 C C . ARG A 1 92 ? 6.689 1.092 1.933 1.00 92.62 92 ARG A C 1
ATOM 711 O O . ARG A 1 92 ? 6.011 0.071 1.888 1.00 92.62 92 ARG A O 1
ATOM 718 N N . TYR A 1 93 ? 7.609 1.390 1.025 1.00 91.62 93 TYR A N 1
ATOM 719 C CA . TYR A 1 93 ? 8.076 0.423 0.038 1.00 91.62 93 TYR A CA 1
ATOM 720 C C . TYR A 1 93 ? 9.602 0.336 0.019 1.00 91.62 93 TYR A C 1
ATOM 722 O O . TYR A 1 93 ? 10.301 1.287 0.384 1.00 91.62 93 TYR A O 1
ATOM 730 N N . GLN A 1 94 ? 10.116 -0.804 -0.435 1.00 91.69 94 GLN A N 1
ATOM 731 C CA . GLN A 1 94 ? 11.535 -1.043 -0.701 1.00 91.69 94 GLN A CA 1
ATOM 732 C C . GLN A 1 94 ? 11.687 -1.952 -1.919 1.00 91.69 94 GLN A C 1
ATOM 734 O O . GLN A 1 94 ? 10.901 -2.879 -2.094 1.00 91.69 94 GLN A O 1
ATOM 739 N N . LEU A 1 95 ? 12.697 -1.717 -2.754 1.00 91.00 95 LEU A N 1
ATOM 740 C CA . LEU A 1 95 ? 13.067 -2.658 -3.809 1.00 91.00 95 LEU A CA 1
ATOM 741 C C . LEU A 1 95 ? 14.184 -3.591 -3.333 1.00 91.00 95 LEU A C 1
ATOM 743 O O . LEU A 1 95 ? 15.139 -3.158 -2.683 1.00 91.00 95 LEU A O 1
ATOM 747 N N . ASN A 1 96 ? 14.060 -4.870 -3.683 1.00 89.56 96 ASN A N 1
ATOM 748 C CA . ASN A 1 96 ? 15.030 -5.947 -3.455 1.00 89.56 96 ASN A CA 1
ATOM 749 C C . ASN A 1 96 ? 15.413 -6.200 -1.988 1.00 89.56 96 ASN A C 1
ATOM 751 O O . ASN A 1 96 ? 16.329 -6.967 -1.721 1.00 89.56 96 ASN A O 1
ATOM 755 N N . HIS A 1 97 ? 14.697 -5.588 -1.047 1.00 90.06 97 HIS A N 1
ATOM 756 C CA . HIS A 1 97 ? 14.881 -5.764 0.387 1.00 90.06 97 HIS A CA 1
ATOM 757 C C . HIS A 1 97 ? 13.515 -6.068 1.002 1.00 90.06 97 HIS A C 1
ATOM 759 O O . HIS A 1 97 ? 12.686 -5.151 1.091 1.00 90.06 97 HIS A O 1
ATOM 765 N N . PRO A 1 98 ? 13.261 -7.333 1.388 1.00 90.25 98 PRO A N 1
ATOM 766 C CA . PRO A 1 98 ? 12.068 -7.701 2.132 1.00 90.25 98 PRO A CA 1
ATOM 767 C C . PRO A 1 98 ? 11.890 -6.806 3.357 1.00 90.25 98 PRO A C 1
ATOM 769 O O . PRO A 1 98 ? 12.856 -6.344 3.966 1.00 90.25 98 PRO A O 1
ATOM 772 N N . ILE A 1 99 ? 10.638 -6.500 3.677 1.00 89.88 99 ILE A N 1
ATOM 773 C CA . ILE A 1 99 ? 10.308 -5.755 4.886 1.00 89.88 99 ILE A CA 1
ATOM 774 C C . ILE A 1 99 ? 9.948 -6.799 5.937 1.00 89.88 99 ILE A C 1
ATOM 776 O O . ILE A 1 99 ? 8.985 -7.526 5.761 1.00 89.88 99 ILE A O 1
ATOM 780 N N . ASP A 1 100 ? 10.691 -6.879 7.028 1.00 80.44 100 ASP A N 1
ATOM 781 C CA . ASP A 1 100 ? 10.321 -7.765 8.128 1.00 80.44 100 ASP A CA 1
ATOM 782 C C . ASP A 1 100 ? 9.601 -6.956 9.203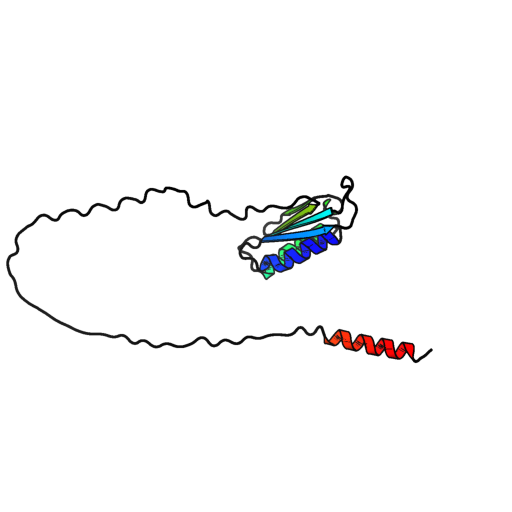 1.00 80.44 100 ASP A C 1
ATOM 784 O O . ASP A 1 100 ? 10.064 -5.893 9.627 1.00 80.44 100 ASP A O 1
ATOM 788 N N . ILE A 1 101 ? 8.447 -7.453 9.642 1.00 71.06 101 ILE A N 1
ATOM 789 C CA . ILE A 1 101 ? 7.760 -6.934 10.821 1.00 71.06 101 ILE A CA 1
ATOM 790 C C . ILE A 1 101 ? 7.879 -8.015 11.876 1.00 71.06 101 ILE A C 1
ATOM 792 O O . ILE A 1 101 ? 7.239 -9.061 11.774 1.00 71.06 101 ILE A O 1
ATOM 796 N N . VAL A 1 102 ? 8.649 -7.748 12.928 1.00 56.84 102 VAL A N 1
ATOM 797 C CA . VAL A 1 102 ? 8.437 -8.442 14.199 1.00 56.84 102 VAL A CA 1
ATOM 798 C C . VAL A 1 102 ? 7.122 -7.891 14.740 1.00 56.84 102 VAL A C 1
ATOM 800 O O . VAL A 1 102 ? 7.084 -6.927 15.504 1.00 56.84 102 VAL A O 1
ATOM 803 N N . ALA A 1 103 ? 6.018 -8.417 14.215 1.00 49.88 103 ALA A N 1
ATOM 804 C CA . ALA A 1 103 ? 4.676 -8.082 14.640 1.00 49.88 103 ALA A CA 1
ATOM 805 C C . ALA A 1 103 ? 4.521 -8.653 16.039 1.00 49.88 103 ALA A C 1
ATOM 807 O O . ALA A 1 103 ? 4.184 -9.821 16.161 1.00 49.88 103 ALA A O 1
ATOM 808 N N . GLY A 1 104 ? 4.886 -7.848 17.044 1.00 47.75 104 GLY A N 1
ATOM 809 C CA . GLY A 1 104 ? 4.790 -8.154 18.464 1.00 47.75 104 GLY A CA 1
ATOM 810 C C . GLY A 1 104 ? 4.852 -9.646 18.744 1.00 47.75 104 GLY A C 1
ATOM 811 O O . GLY A 1 104 ? 3.806 -10.267 18.916 1.00 47.75 104 GLY A O 1
ATOM 812 N N . GLN A 1 105 ? 6.063 -10.213 18.818 1.00 35.81 105 GLN A N 1
ATOM 813 C CA . GLN A 1 105 ? 6.229 -11.330 19.737 1.00 35.81 105 GLN A CA 1
ATOM 814 C C . GLN A 1 105 ? 5.581 -10.852 21.036 1.00 35.81 105 GLN A C 1
ATOM 816 O O . GLN A 1 105 ? 6.090 -9.927 21.674 1.00 35.81 105 GLN A O 1
ATOM 821 N N . GLU A 1 106 ? 4.440 -11.442 21.399 1.00 43.66 106 GLU A N 1
ATOM 822 C CA . GLU A 1 106 ? 4.151 -11.582 22.811 1.00 43.66 106 GLU A CA 1
ATOM 823 C C . GLU A 1 106 ? 5.460 -12.120 23.389 1.00 43.66 106 GLU A C 1
ATOM 825 O O . GLU A 1 106 ? 5.980 -13.101 22.829 1.00 43.66 106 GLU A O 1
ATOM 830 N N . PRO A 1 107 ? 6.097 -11.398 24.334 1.00 55.69 107 PRO A N 1
ATOM 831 C CA . PRO A 1 107 ? 7.366 -11.826 24.892 1.00 55.69 107 PRO A CA 1
ATOM 832 C C . PRO A 1 107 ? 7.225 -13.312 25.171 1.00 55.69 107 PRO A C 1
ATOM 834 O O . PRO A 1 107 ? 6.245 -13.695 25.811 1.00 55.69 107 PRO A O 1
ATOM 837 N N . ALA A 1 108 ? 8.105 -14.140 24.588 1.00 56.38 108 ALA A N 1
ATOM 838 C CA . ALA A 1 108 ? 8.050 -15.583 24.798 1.00 56.38 108 ALA A CA 1
ATOM 839 C C . ALA A 1 108 ? 7.802 -15.793 26.294 1.00 56.38 108 ALA A C 1
ATOM 841 O O . ALA A 1 108 ? 8.505 -15.124 27.059 1.00 56.38 108 ALA A O 1
ATOM 842 N N . PRO A 1 109 ? 6.782 -16.573 26.708 1.00 57.31 109 PRO A N 1
ATOM 843 C CA . PRO A 1 109 ? 6.384 -16.638 28.106 1.00 57.31 109 PRO A CA 1
ATOM 844 C C . PRO A 1 109 ? 7.646 -16.877 28.916 1.00 57.31 109 PRO A C 1
ATOM 846 O O . PRO A 1 109 ? 8.298 -17.909 28.738 1.00 57.31 109 PRO A O 1
ATOM 849 N N . SER A 1 110 ? 8.057 -15.864 29.688 1.00 58.28 110 SER A N 1
ATOM 850 C CA . SER A 1 110 ? 9.325 -15.908 30.401 1.00 58.28 110 SER A CA 1
ATOM 851 C C . SER A 1 110 ? 9.322 -17.202 31.199 1.00 58.28 110 SER A C 1
ATOM 853 O O . SER A 1 110 ? 8.396 -17.409 31.992 1.00 58.28 110 SER A O 1
ATOM 855 N N . PRO A 1 111 ? 10.296 -18.104 31.007 1.00 64.31 111 PRO A N 1
ATOM 856 C CA . PRO A 1 111 ? 10.394 -19.225 31.905 1.00 64.31 111 PRO A CA 1
ATOM 857 C C . PRO A 1 111 ? 10.695 -18.582 33.262 1.00 64.31 111 PRO A C 1
ATOM 859 O O . PRO A 1 111 ? 11.684 -17.861 33.388 1.00 64.31 111 PRO A O 1
ATOM 862 N N . HIS A 1 112 ? 9.860 -18.856 34.262 1.00 56.62 112 HIS A N 1
ATOM 863 C CA . HIS A 1 112 ? 10.002 -18.421 35.657 1.00 56.62 112 HIS A CA 1
ATOM 864 C C . HIS A 1 112 ? 9.470 -17.007 35.967 1.00 56.62 112 HIS A C 1
ATOM 866 O O . HIS A 1 112 ? 10.196 -16.019 36.012 1.00 56.62 112 HIS A O 1
ATOM 872 N N . SER A 1 113 ? 8.194 -16.939 36.350 1.00 58.47 113 SER A N 1
ATOM 873 C CA . SER A 1 113 ? 7.843 -16.194 37.564 1.00 58.47 113 SER A CA 1
ATOM 874 C C . SER A 1 113 ? 7.551 -17.224 38.658 1.00 58.47 113 SER A C 1
ATOM 876 O O . SER A 1 113 ? 6.750 -18.128 38.408 1.00 58.47 113 SER A O 1
ATOM 878 N N . PRO A 1 114 ? 8.187 -17.153 39.843 1.00 62.00 114 PRO A N 1
ATOM 879 C CA . PRO A 1 114 ? 7.773 -17.970 40.973 1.00 62.00 114 PRO A CA 1
ATOM 880 C C . PRO A 1 114 ? 6.330 -17.592 41.307 1.00 62.00 114 PRO A C 1
ATOM 882 O O . PRO A 1 114 ? 6.041 -16.428 41.589 1.00 62.00 114 PRO A O 1
ATOM 885 N N . GLN A 1 115 ? 5.411 -18.556 41.245 1.00 66.75 115 GLN A N 1
ATOM 886 C CA . GLN A 1 115 ? 4.084 -18.356 41.815 1.00 66.75 115 GLN A CA 1
ATOM 887 C C . GLN A 1 115 ? 4.259 -17.998 43.300 1.00 66.75 115 GLN A C 1
ATOM 889 O O . GLN A 1 115 ? 5.075 -18.638 43.972 1.00 66.75 115 GLN A O 1
ATOM 894 N N . PRO A 1 116 ? 3.525 -17.009 43.839 1.00 60.66 116 PRO A N 1
ATOM 895 C CA . PRO A 1 116 ? 3.484 -16.807 45.275 1.00 60.66 116 PRO A CA 1
ATOM 896 C C . PRO A 1 116 ? 2.977 -18.105 45.900 1.00 60.66 116 PRO A C 1
ATOM 898 O O . PRO A 1 116 ? 1.861 -18.540 45.612 1.00 60.66 116 PRO A O 1
ATOM 901 N N . LEU A 1 117 ? 3.821 -18.747 46.708 1.00 55.41 117 LEU A N 1
ATOM 902 C CA . LEU A 1 117 ? 3.409 -19.850 47.563 1.00 55.41 117 LEU A CA 1
ATOM 903 C C . LEU A 1 117 ? 2.226 -19.341 48.386 1.00 55.41 117 LEU A C 1
ATOM 905 O O . LEU A 1 117 ? 2.377 -18.426 49.197 1.00 55.41 117 LEU A O 1
ATOM 909 N N . GLY A 1 118 ? 1.038 -19.890 48.124 1.00 65.31 118 GLY A N 1
ATOM 910 C CA . GLY A 1 118 ? -0.129 -19.629 48.953 1.00 65.31 118 GLY A CA 1
ATOM 911 C C . GLY A 1 118 ? 0.208 -19.930 50.419 1.00 65.31 118 GLY A C 1
ATOM 912 O O . GLY A 1 118 ? 1.053 -20.791 50.686 1.00 65.31 118 GLY A O 1
ATOM 913 N N . PRO A 1 119 ? -0.402 -19.222 51.381 1.00 63.84 119 PRO A N 1
ATOM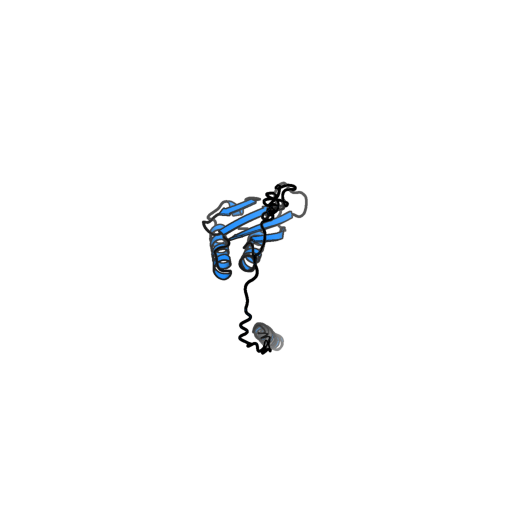 914 C CA . PRO A 1 119 ? -0.133 -19.480 52.785 1.00 63.84 119 PRO A CA 1
ATOM 915 C C . PRO A 1 119 ? -0.480 -20.936 53.118 1.00 63.84 119 PRO A C 1
ATOM 917 O O . PRO A 1 119 ? -1.551 -21.434 52.767 1.00 63.84 119 PRO A O 1
ATOM 920 N N . ALA A 1 120 ? 0.468 -21.618 53.766 1.00 62.84 120 ALA A N 1
ATOM 921 C CA . ALA A 1 120 ? 0.316 -22.986 54.240 1.00 62.84 120 ALA A CA 1
ATOM 922 C C . ALA A 1 120 ? -0.959 -23.139 55.094 1.00 62.84 120 ALA A C 1
ATOM 924 O O . ALA A 1 120 ? -1.331 -22.203 55.811 1.00 62.84 120 ALA A O 1
ATOM 925 N N . PRO A 1 121 ? -1.622 -24.308 55.067 1.00 58.56 121 PRO A N 1
ATOM 926 C CA . PRO A 1 121 ? -2.765 -24.551 55.929 1.00 58.56 121 PRO A CA 1
ATOM 927 C C . PRO A 1 121 ? -2.292 -24.571 57.386 1.00 58.56 121 PRO A C 1
ATOM 929 O O . PRO A 1 121 ? -1.465 -25.392 57.782 1.00 58.56 121 PRO A O 1
ATOM 932 N N . VAL A 1 122 ? -2.812 -23.640 58.183 1.00 60.50 122 VAL A N 1
ATOM 933 C CA . VAL A 1 122 ? -2.601 -23.609 59.632 1.00 60.50 122 VAL A CA 1
ATOM 934 C C . VAL A 1 122 ? -3.318 -24.822 60.239 1.00 60.50 122 VAL A C 1
ATOM 936 O O . VAL A 1 122 ? -4.516 -24.983 59.994 1.00 60.50 122 VAL A O 1
ATOM 939 N N . PRO A 1 123 ? -2.653 -25.679 61.035 1.00 51.97 123 PRO A N 1
ATOM 940 C CA . PRO A 1 123 ? -3.350 -26.734 61.753 1.00 51.97 123 PRO A CA 1
ATOM 941 C C . PRO A 1 123 ? -4.141 -26.111 62.910 1.00 51.97 123 PRO A C 1
ATOM 943 O O . PRO A 1 123 ? -3.587 -25.425 63.769 1.00 51.97 123 PRO A O 1
ATOM 946 N N . SER A 1 124 ? -5.455 -26.326 62.917 1.00 56.41 124 SER A N 1
ATOM 947 C CA . SER A 1 124 ? -6.346 -25.870 63.985 1.00 56.41 124 SER A CA 1
ATOM 948 C C . SER A 1 124 ? -6.012 -26.567 65.316 1.00 56.41 124 SER A C 1
ATOM 950 O O . SER A 1 124 ? -5.889 -27.797 65.335 1.00 56.41 124 SER A O 1
ATOM 952 N N . PRO A 1 125 ? -5.910 -25.848 66.451 1.00 50.72 125 PRO A N 1
ATOM 953 C CA . PRO A 1 125 ? -5.795 -26.484 67.752 1.00 50.72 125 PRO A CA 1
ATOM 954 C C . PRO A 1 125 ? -7.158 -27.015 68.193 1.00 50.72 125 PRO A C 1
ATOM 956 O O . PRO A 1 125 ? -8.189 -26.359 68.055 1.00 50.72 125 PRO A O 1
ATOM 959 N N . HIS A 1 126 ? -7.136 -28.222 68.744 1.00 50.50 126 HIS A N 1
ATOM 960 C CA . HIS A 1 126 ? -8.283 -28.859 69.366 1.00 50.50 126 HIS A CA 1
ATOM 961 C C . HIS A 1 126 ? -8.772 -28.040 70.566 1.00 50.50 126 HIS A C 1
ATOM 963 O O . HIS A 1 126 ? -7.979 -27.597 71.399 1.00 50.50 126 HIS A O 1
ATOM 969 N N . SER A 1 127 ? -10.088 -27.902 70.699 1.00 48.97 127 SER A N 1
ATOM 970 C CA . SER A 1 127 ? -10.758 -27.611 71.969 1.00 48.97 127 SER A CA 1
ATOM 971 C C . SER A 1 127 ? -12.132 -28.296 71.989 1.00 48.97 127 SER A C 1
ATOM 973 O O . SER A 1 127 ? -12.711 -28.508 70.921 1.00 48.97 127 SER A O 1
ATOM 975 N N . PRO A 1 128 ? -12.630 -28.721 73.164 1.00 48.56 128 PRO A N 1
ATOM 976 C CA . PRO A 1 128 ? -13.674 -29.735 73.271 1.00 48.56 128 PRO A CA 1
ATOM 977 C C . PRO A 1 128 ? -15.075 -29.157 73.045 1.00 48.56 128 PRO A C 1
ATOM 979 O O . PRO A 1 128 ? -15.402 -28.077 73.533 1.00 48.56 128 PRO A O 1
ATOM 982 N N . GLN A 1 129 ? -15.921 -29.925 72.360 1.00 46.69 129 GLN A N 1
ATOM 983 C CA . GLN A 1 129 ? -17.367 -29.710 72.291 1.00 46.69 129 GLN A CA 1
ATOM 984 C C . GLN A 1 129 ? -18.039 -29.910 73.660 1.00 46.69 129 GLN A C 1
ATOM 986 O O . GLN A 1 129 ? -17.734 -30.884 74.352 1.00 46.69 129 GLN A O 1
ATOM 991 N N . PRO A 1 130 ? -19.095 -29.132 73.948 1.00 44.22 130 PRO A N 1
ATOM 992 C CA . PRO A 1 130 ? -20.284 -29.638 74.612 1.00 44.22 130 PRO A CA 1
ATOM 993 C C . PRO A 1 130 ? -21.487 -29.693 73.653 1.00 44.22 130 PRO A C 1
ATOM 995 O O . PRO A 1 130 ? -21.649 -28.873 72.751 1.00 44.22 130 PRO A O 1
ATOM 998 N N . SER A 1 131 ? -22.317 -30.714 73.867 1.00 44.16 131 SER A N 1
ATOM 999 C CA . SER A 1 131 ? -23.595 -31.001 73.207 1.00 44.16 131 SER A CA 1
ATOM 1000 C C . SER A 1 131 ? -24.589 -29.838 73.209 1.00 44.16 131 SER A C 1
ATOM 1002 O O . SER A 1 131 ? -24.720 -29.137 74.210 1.00 44.16 131 SER A O 1
ATOM 1004 N N . GLY A 1 132 ? -25.399 -29.736 72.148 1.00 35.31 132 GLY A N 1
ATOM 1005 C CA . GLY A 1 132 ? -26.592 -28.883 72.151 1.00 35.31 132 GLY A CA 1
ATOM 1006 C C . GLY A 1 132 ? -27.340 -28.794 70.817 1.00 35.31 132 GLY A C 1
ATOM 1007 O O . GLY A 1 132 ? -27.162 -27.844 70.075 1.00 35.31 132 GLY A O 1
ATOM 1008 N N . SER A 1 133 ? -28.169 -29.803 70.543 1.00 41.09 133 SER A N 1
ATOM 1009 C CA . SER A 1 133 ? -29.544 -29.730 70.010 1.00 41.09 133 SER A CA 1
ATOM 1010 C C . SER A 1 133 ? -29.934 -28.717 68.908 1.00 41.09 133 SER A C 1
ATOM 1012 O O . SER A 1 133 ? -30.106 -27.533 69.171 1.00 41.09 133 SER A O 1
ATOM 1014 N N . THR A 1 134 ? -30.297 -29.251 67.732 1.00 39.22 134 THR A N 1
ATOM 1015 C CA . THR A 1 134 ? -31.606 -29.153 67.018 1.00 39.22 134 THR A CA 1
ATOM 1016 C C . THR A 1 134 ? -31.464 -28.968 65.493 1.00 39.22 134 THR A C 1
ATOM 1018 O O . THR A 1 134 ? -30.643 -28.171 65.047 1.00 39.22 134 THR A O 1
ATOM 1021 N N . PRO A 1 135 ? -32.258 -29.689 64.672 1.00 48.69 135 PRO A N 1
ATOM 1022 C CA . PRO A 1 135 ? -32.301 -29.513 63.224 1.00 48.69 135 PRO A CA 1
ATOM 1023 C C . PRO A 1 135 ? -33.471 -28.613 62.798 1.00 48.69 135 PRO A C 1
ATOM 1025 O O . PRO A 1 135 ? -34.600 -28.788 63.256 1.00 48.69 135 PRO A O 1
ATOM 1028 N N . VAL A 1 136 ? -33.224 -27.707 61.852 1.00 43.94 136 VAL A N 1
ATOM 1029 C CA . VAL A 1 136 ? -34.276 -27.010 61.098 1.00 43.94 136 VAL A CA 1
ATOM 1030 C C . VAL A 1 136 ? -33.999 -27.215 59.607 1.00 43.94 136 VAL A C 1
ATOM 1032 O O . VAL A 1 136 ? -32.957 -26.761 59.134 1.00 43.94 136 VAL A O 1
ATOM 1035 N N . PRO A 1 137 ? -34.880 -27.893 58.850 1.00 55.28 137 PRO A N 1
ATOM 1036 C CA . PRO A 1 137 ? -34.798 -27.941 57.400 1.00 55.28 137 PRO A CA 1
ATOM 1037 C C . PRO A 1 137 ? -35.751 -26.913 56.781 1.00 55.28 137 PRO A C 1
ATOM 1039 O O . PRO A 1 137 ? -36.844 -26.666 57.294 1.00 55.28 137 PRO A O 1
ATOM 1042 N N . SER A 1 138 ? -35.363 -26.338 55.646 1.00 45.41 138 SER A N 1
ATOM 1043 C CA . SER A 1 138 ? -36.277 -25.650 54.727 1.00 45.41 138 SER A CA 1
ATOM 1044 C C . SER A 1 138 ? -35.659 -25.536 53.326 1.00 45.41 138 SER A C 1
ATOM 1046 O O . SER A 1 138 ? -34.438 -25.640 53.201 1.00 45.41 138 SER A O 1
ATOM 1048 N N . PRO A 1 139 ? -36.492 -25.424 52.274 1.00 54.50 139 PRO A N 1
ATOM 1049 C CA . PRO A 1 139 ? -36.407 -26.341 51.141 1.00 54.50 139 PRO A CA 1
ATOM 1050 C C . PRO A 1 139 ? -36.144 -25.678 49.776 1.00 54.50 139 PRO A C 1
ATOM 1052 O O . PRO A 1 139 ? -36.297 -24.476 49.596 1.00 54.50 139 PRO A O 1
ATOM 1055 N N . ASP A 1 140 ? -35.758 -26.547 48.840 1.00 41.28 140 ASP A N 1
ATOM 1056 C CA . ASP A 1 140 ? -36.034 -26.590 47.398 1.00 41.28 140 ASP A CA 1
ATOM 1057 C C . ASP A 1 140 ? -36.237 -25.317 46.545 1.00 41.28 140 ASP A C 1
ATOM 1059 O O . ASP A 1 140 ? -37.275 -24.665 46.607 1.00 41.28 140 ASP A O 1
ATOM 1063 N N . SER A 1 141 ? -35.331 -25.215 45.551 1.00 45.50 141 SER A N 1
ATOM 1064 C CA . SER A 1 141 ? -35.602 -25.023 44.104 1.00 45.50 141 SER A CA 1
ATOM 1065 C C . SER A 1 141 ? -36.060 -23.621 43.619 1.00 45.50 141 SER A C 1
ATOM 1067 O O . SER A 1 141 ? -36.710 -22.909 44.375 1.00 45.50 141 SER A O 1
ATOM 1069 N N . PRO A 1 142 ? -35.751 -23.174 42.365 1.00 50.69 142 PRO A N 1
ATOM 1070 C CA . PRO A 1 142 ? -35.780 -23.989 41.137 1.00 50.69 142 PRO A CA 1
ATOM 1071 C C . PRO A 1 142 ? -34.716 -23.730 40.036 1.00 50.69 142 PRO A C 1
ATOM 1073 O O . PRO A 1 142 ? -34.122 -22.662 39.902 1.00 50.69 142 PRO A O 1
ATOM 1076 N N . LYS A 1 143 ? -34.585 -24.729 39.150 1.00 45.97 143 LYS A N 1
ATOM 1077 C CA . LYS A 1 143 ? -34.089 -24.638 37.760 1.00 45.97 143 LYS A CA 1
ATOM 1078 C C . LYS A 1 143 ? -35.262 -24.910 36.800 1.00 45.97 143 LYS A C 1
ATOM 1080 O O . LYS A 1 143 ? -36.094 -25.758 37.112 1.00 45.97 143 LYS A O 1
ATOM 1085 N N . PRO A 1 144 ? -35.336 -24.223 35.646 1.00 52.50 144 PRO A N 1
ATOM 1086 C CA . PRO A 1 144 ? -35.267 -24.906 34.335 1.00 52.50 144 PRO A CA 1
ATOM 1087 C C . PRO A 1 144 ? -34.410 -24.089 33.336 1.00 52.50 144 PRO A C 1
ATOM 1089 O O . PRO A 1 144 ? -34.555 -22.882 33.219 1.00 52.50 144 PRO A O 1
ATOM 1092 N N . SER A 1 145 ? -33.334 -24.619 32.742 1.00 47.47 145 SER A N 1
ATOM 1093 C CA . SER A 1 145 ? -33.289 -25.297 31.427 1.00 47.47 145 SER A CA 1
ATOM 1094 C C . SER A 1 145 ? -34.334 -24.857 30.392 1.00 47.47 145 SER A C 1
ATOM 1096 O O . SER A 1 145 ? -35.494 -25.241 30.480 1.00 47.47 145 SER A O 1
ATOM 1098 N N . GLY A 1 146 ? -33.869 -24.181 29.339 1.00 41.28 146 GLY A N 1
ATOM 1099 C CA . GLY A 1 146 ? -34.568 -24.010 28.065 1.00 41.28 146 GLY A CA 1
ATOM 1100 C C . GLY A 1 146 ? -33.568 -23.593 26.985 1.00 41.28 146 GLY A C 1
ATOM 1101 O O . GLY A 1 146 ? -32.915 -22.565 27.117 1.00 41.28 146 GLY A O 1
ATOM 1102 N N . ALA A 1 147 ? -33.396 -24.439 25.972 1.00 42.22 147 ALA A N 1
ATOM 1103 C CA . ALA A 1 147 ? -32.418 -24.325 24.895 1.00 42.22 147 ALA A CA 1
ATOM 1104 C C . ALA A 1 147 ? -33.084 -24.007 23.541 1.00 42.22 147 ALA A C 1
ATOM 1106 O O . ALA A 1 147 ? -34.284 -24.227 23.391 1.00 42.22 147 ALA A O 1
ATOM 1107 N N . ALA A 1 148 ? -32.223 -23.647 22.570 1.00 43.38 148 ALA A N 1
ATOM 1108 C CA . ALA A 1 148 ? -32.374 -23.603 21.098 1.00 43.38 148 ALA A CA 1
ATOM 1109 C C . ALA A 1 148 ? -32.627 -22.214 20.458 1.00 43.38 148 ALA A C 1
ATOM 1111 O O . ALA A 1 148 ? -33.210 -21.345 21.098 1.00 43.38 148 ALA A O 1
ATOM 1112 N N . PRO A 1 149 ? -32.327 -22.023 19.151 1.00 54.66 149 PRO A N 1
ATOM 1113 C CA . PRO A 1 149 ? -31.060 -22.260 18.424 1.00 54.66 149 PRO A CA 1
ATOM 1114 C C . PRO A 1 149 ? -30.638 -21.021 17.569 1.00 54.66 149 PRO A C 1
ATOM 1116 O O . PRO A 1 149 ? -31.431 -20.091 17.420 1.00 54.66 149 PRO A O 1
ATOM 1119 N N . PRO A 1 150 ? -29.433 -20.967 16.953 1.00 48.84 150 PRO A N 1
ATOM 1120 C CA . PRO A 1 150 ? -29.090 -19.891 16.021 1.00 48.84 150 PRO A CA 1
ATOM 1121 C C . PRO A 1 150 ? -29.605 -20.178 14.601 1.00 48.84 150 PRO A C 1
ATOM 1123 O O . PRO A 1 150 ? -29.330 -21.225 14.015 1.00 48.84 150 PRO A O 1
ATOM 1126 N N . LEU A 1 151 ? -30.327 -19.207 14.040 1.00 44.28 151 LEU A N 1
ATOM 1127 C CA . LEU A 1 151 ? -30.742 -19.168 12.642 1.00 44.28 151 LEU A CA 1
ATOM 1128 C C . LEU A 1 151 ? -29.601 -18.577 11.800 1.00 44.28 151 LEU A C 1
ATOM 1130 O O . LEU A 1 151 ? -29.229 -17.417 11.969 1.00 44.28 151 LEU A O 1
ATOM 1134 N N . GLY A 1 152 ? -29.029 -19.389 10.915 1.00 43.00 152 GLY A N 1
ATOM 1135 C CA . GLY A 1 152 ? -28.087 -18.951 9.889 1.00 43.00 152 GLY A CA 1
ATOM 1136 C C . GLY A 1 152 ? -28.761 -18.812 8.524 1.00 43.00 152 GLY A C 1
ATOM 1137 O O . GLY A 1 152 ? -29.612 -19.621 8.177 1.00 43.00 152 GLY A O 1
ATOM 1138 N N . SER A 1 153 ? -28.319 -17.823 7.743 1.00 43.41 153 SER A N 1
ATOM 1139 C CA . SER A 1 153 ? -28.375 -17.757 6.267 1.00 43.41 153 SER A CA 1
ATOM 1140 C C . SER A 1 153 ? -27.728 -16.426 5.853 1.00 43.41 153 SER A C 1
ATOM 1142 O O . SER A 1 153 ? -28.276 -15.368 6.132 1.00 43.41 153 SER A O 1
ATOM 1144 N N . LYS A 1 154 ? -26.458 -16.379 5.436 1.00 39.06 154 LYS A N 1
ATOM 1145 C CA . LYS A 1 154 ? -25.953 -16.644 4.075 1.00 39.06 154 LYS A CA 1
ATOM 1146 C C . LYS A 1 154 ? -26.685 -15.808 3.009 1.00 39.06 154 LYS A C 1
ATOM 1148 O O . LYS A 1 154 ? -27.610 -16.289 2.370 1.00 39.06 154 LYS A O 1
ATOM 1153 N N . GLY A 1 155 ? -26.235 -14.565 2.830 1.00 38.78 155 GLY A N 1
ATOM 1154 C CA . GLY A 1 155 ? -26.581 -13.692 1.706 1.00 38.78 155 GLY A CA 1
ATOM 1155 C C . GLY A 1 155 ? -25.368 -13.533 0.795 1.00 38.78 155 GLY A C 1
ATOM 1156 O O . GLY A 1 155 ? -24.409 -12.855 1.145 1.00 38.78 155 GLY A O 1
ATOM 1157 N N . SER A 1 156 ? -25.393 -14.244 -0.328 1.00 44.44 156 SER A N 1
ATOM 1158 C CA . SER A 1 156 ? -24.434 -14.161 -1.427 1.00 44.44 156 SER A CA 1
ATOM 1159 C C . SER A 1 156 ? -24.943 -13.099 -2.397 1.00 44.44 156 SER A C 1
ATOM 1161 O O . SER A 1 156 ? -25.910 -13.363 -3.107 1.00 44.44 156 SER A O 1
ATOM 1163 N N . GLU A 1 157 ? -24.310 -11.930 -2.442 1.00 48.72 157 GLU A N 1
ATOM 1164 C CA . GLU A 1 157 ? -24.602 -10.915 -3.458 1.00 48.72 157 GLU A CA 1
ATOM 1165 C C . GLU A 1 157 ? -23.522 -10.957 -4.540 1.00 48.72 157 GLU A C 1
ATOM 1167 O O . GLU A 1 157 ? -22.337 -10.708 -4.316 1.00 48.72 157 GLU A O 1
ATOM 1172 N N . THR A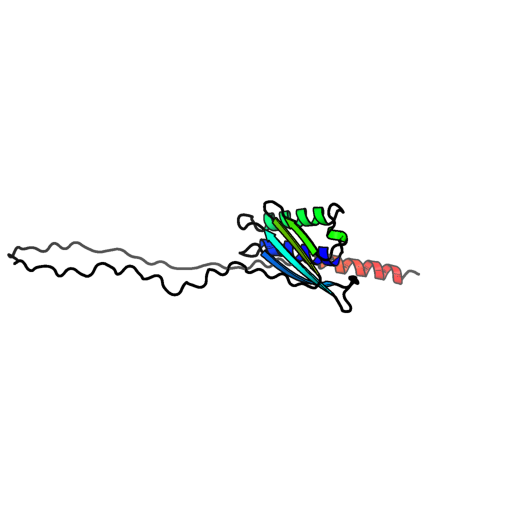 1 158 ? -23.958 -11.369 -5.724 1.00 49.44 158 THR A N 1
ATOM 1173 C CA . THR A 1 158 ? -23.187 -11.477 -6.959 1.00 49.44 158 THR A CA 1
ATOM 1174 C C . THR A 1 158 ? -22.988 -10.071 -7.543 1.00 49.44 158 THR A C 1
ATOM 1176 O O . THR A 1 158 ? -23.976 -9.357 -7.711 1.00 49.44 158 THR A O 1
ATOM 1179 N N . PRO A 1 159 ? -21.763 -9.623 -7.874 1.00 45.75 159 PRO A N 1
ATOM 1180 C CA . PRO A 1 159 ? -21.565 -8.270 -8.374 1.00 45.75 159 PRO A CA 1
ATOM 1181 C C . PRO A 1 159 ? -22.009 -8.145 -9.838 1.00 45.75 159 PRO A C 1
ATOM 1183 O O . PRO A 1 159 ? -21.671 -8.956 -10.702 1.00 45.75 159 PRO A O 1
ATOM 1186 N N . LEU A 1 160 ? -22.736 -7.060 -10.097 1.00 54.22 160 LEU A N 1
ATOM 1187 C CA . LEU A 1 160 ? -23.380 -6.605 -11.336 1.00 54.22 160 LEU A CA 1
ATOM 1188 C C . LEU A 1 1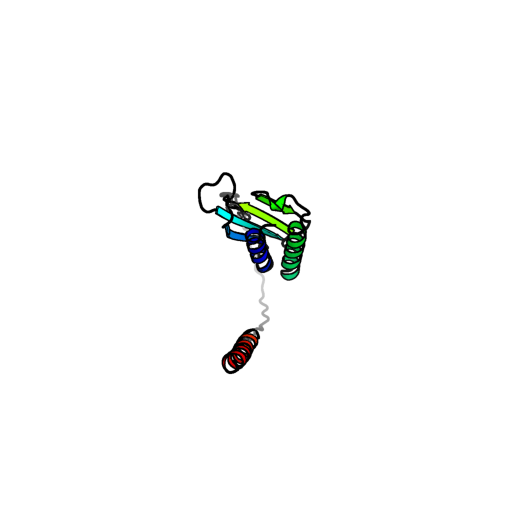60 ? -22.425 -6.331 -12.528 1.00 54.22 160 LEU A C 1
ATOM 1190 O O . LEU A 1 160 ? -22.768 -5.594 -13.449 1.00 54.22 160 LEU A O 1
ATOM 1194 N N . VAL A 1 161 ? -21.212 -6.888 -12.524 1.00 49.22 161 VAL A N 1
ATOM 1195 C CA . VAL A 1 161 ? -20.156 -6.627 -13.522 1.00 49.22 161 VAL A CA 1
ATOM 1196 C C . VAL A 1 161 ? -20.243 -7.520 -14.764 1.00 49.22 161 VAL A C 1
ATOM 1198 O O . VAL A 1 161 ? -19.672 -7.180 -15.797 1.00 49.22 161 VAL A O 1
ATOM 1201 N N . ALA A 1 162 ? -21.012 -8.612 -14.728 1.00 46.38 162 ALA A N 1
ATOM 1202 C CA . ALA A 1 162 ? -21.188 -9.487 -15.892 1.00 46.38 162 ALA A CA 1
ATOM 1203 C C . ALA A 1 162 ? -22.089 -8.884 -16.994 1.00 46.38 162 ALA A C 1
ATOM 1205 O O . ALA A 1 162 ? -21.983 -9.272 -18.156 1.00 46.38 162 ALA A O 1
ATOM 1206 N N . ALA A 1 163 ? -22.938 -7.902 -16.668 1.00 45.69 163 ALA A N 1
ATOM 1207 C CA . ALA A 1 163 ? -23.898 -7.331 -17.619 1.00 45.69 163 ALA A CA 1
ATOM 1208 C C . ALA A 1 163 ? -23.274 -6.350 -18.635 1.00 45.69 163 ALA A C 1
ATOM 1210 O O . ALA A 1 163 ? -23.845 -6.130 -19.700 1.00 45.69 163 ALA A O 1
ATOM 1211 N N . LEU A 1 164 ? -22.087 -5.792 -18.360 1.00 46.12 164 LEU A N 1
ATOM 1212 C CA . LEU A 1 164 ? -21.421 -4.857 -19.281 1.00 46.12 164 LEU A CA 1
ATOM 1213 C C . LEU A 1 164 ? -20.590 -5.561 -20.366 1.00 46.12 164 LEU A C 1
ATOM 1215 O O . LEU A 1 164 ? -20.341 -4.980 -21.421 1.00 46.12 164 LEU A O 1
ATOM 1219 N N . VAL A 1 165 ? -20.202 -6.822 -20.153 1.00 51.38 165 VAL A N 1
ATOM 1220 C CA . VAL A 1 165 ? -19.372 -7.573 -21.113 1.00 51.38 165 VAL A CA 1
ATOM 1221 C C . VAL A 1 165 ? -20.197 -8.058 -22.314 1.00 51.38 165 VAL A C 1
ATOM 1223 O O . VAL A 1 165 ? -19.683 -8.118 -23.429 1.00 51.38 165 VAL A O 1
ATOM 1226 N N . ALA A 1 166 ? -21.495 -8.323 -22.125 1.00 48.50 166 ALA A N 1
ATOM 1227 C CA . ALA A 1 166 ? -22.382 -8.781 -23.197 1.00 48.50 166 ALA A CA 1
ATOM 1228 C C . ALA A 1 166 ? -22.747 -7.673 -24.206 1.00 48.50 166 ALA A C 1
ATOM 1230 O O . ALA A 1 166 ? -22.884 -7.952 -25.394 1.00 48.50 166 ALA A O 1
ATOM 1231 N N . ALA A 1 167 ? -22.846 -6.411 -23.771 1.00 48.81 167 ALA A N 1
ATOM 1232 C CA . ALA A 1 167 ? -23.243 -5.302 -24.645 1.00 48.81 167 ALA A CA 1
ATOM 1233 C C . ALA A 1 167 ? -22.142 -4.879 -25.639 1.00 48.81 167 ALA A C 1
ATOM 1235 O O . ALA A 1 167 ? -22.444 -4.386 -26.729 1.00 48.81 167 ALA A O 1
ATOM 1236 N N . ALA A 1 168 ? -20.867 -5.103 -25.300 1.00 51.19 168 ALA A N 1
ATOM 1237 C CA . ALA A 1 168 ? -19.735 -4.702 -26.138 1.00 51.19 168 ALA A CA 1
ATOM 1238 C C . ALA A 1 168 ? -19.574 -5.572 -27.401 1.00 51.19 168 ALA A C 1
ATOM 1240 O O . ALA A 1 168 ? -19.160 -5.067 -28.443 1.00 51.19 168 ALA A O 1
ATOM 1241 N N . TRP A 1 169 ? -19.954 -6.855 -27.352 1.00 51.91 169 TRP A N 1
ATOM 1242 C CA . TRP A 1 169 ? -19.836 -7.758 -28.506 1.00 51.91 169 TRP A CA 1
ATOM 1243 C C . TRP A 1 169 ? -20.886 -7.484 -29.591 1.00 51.91 169 TRP A C 1
ATOM 1245 O O . TRP A 1 169 ? -20.590 -7.604 -30.780 1.00 51.91 169 TRP A O 1
ATOM 1255 N N . THR A 1 170 ? -22.083 -7.028 -29.213 1.00 51.38 170 THR A N 1
ATOM 1256 C CA . THR A 1 170 ? -23.141 -6.660 -30.170 1.00 51.38 170 THR A CA 1
ATOM 1257 C C . THR A 1 170 ? -22.793 -5.440 -31.025 1.00 51.38 170 THR A C 1
ATOM 1259 O O . THR A 1 170 ? -23.165 -5.397 -32.195 1.00 51.38 170 THR A O 1
ATOM 1262 N N . VAL A 1 171 ? -22.042 -4.471 -30.489 1.00 56.94 171 VAL A N 1
ATOM 1263 C CA . VAL A 1 171 ? -21.646 -3.270 -31.251 1.00 56.94 171 VAL A CA 1
ATOM 1264 C C . VAL A 1 171 ? -20.554 -3.595 -32.275 1.00 56.94 171 VAL A C 1
ATOM 1266 O O . VAL A 1 171 ? -20.587 -3.079 -33.389 1.00 56.94 171 VAL A O 1
ATOM 1269 N N . VAL A 1 172 ? -19.624 -4.498 -31.946 1.00 58.25 172 VAL A N 1
ATOM 1270 C CA . VAL A 1 172 ? -18.554 -4.910 -32.872 1.00 58.25 172 VAL A CA 1
ATOM 1271 C C . VAL A 1 172 ? -19.113 -5.707 -34.057 1.00 58.25 172 VAL A C 1
ATOM 1273 O O . VAL A 1 172 ? -18.693 -5.482 -35.189 1.00 58.25 172 VAL A O 1
ATOM 1276 N N . ALA A 1 173 ? -20.105 -6.577 -33.839 1.00 53.72 173 ALA A N 1
ATOM 1277 C CA . ALA A 1 173 ? -20.703 -7.366 -34.920 1.00 53.72 173 ALA A CA 1
ATOM 1278 C C . ALA A 1 173 ? -21.431 -6.508 -35.977 1.00 53.72 173 ALA A C 1
ATOM 1280 O O . ALA A 1 173 ? -21.407 -6.847 -37.158 1.00 53.72 173 ALA A O 1
ATOM 1281 N N . LEU A 1 174 ? -22.023 -5.374 -35.583 1.00 54.78 174 LEU A N 1
ATOM 1282 C CA . LEU A 1 174 ? -22.692 -4.464 -36.522 1.00 54.78 174 LEU A CA 1
ATOM 1283 C C . LEU A 1 174 ? -21.712 -3.684 -37.413 1.00 54.78 174 LEU A C 1
ATOM 1285 O O . LEU A 1 174 ? -22.080 -3.315 -38.524 1.00 54.78 174 LEU A O 1
ATOM 1289 N N . PHE A 1 175 ? -20.466 -3.475 -36.978 1.00 56.22 175 PHE A N 1
ATOM 1290 C CA . PHE A 1 175 ? -19.455 -2.779 -37.785 1.00 56.22 175 PHE A CA 1
ATOM 1291 C C . PHE A 1 175 ? -18.748 -3.680 -38.810 1.00 56.22 175 PHE A C 1
ATOM 1293 O O . PHE A 1 175 ? -18.221 -3.169 -39.792 1.00 56.22 175 PHE A O 1
ATOM 1300 N N . VAL A 1 176 ? -18.747 -5.006 -38.626 1.00 58.72 176 VAL A N 1
ATOM 1301 C CA . VAL A 1 176 ? -18.051 -5.938 -39.540 1.00 58.72 176 VAL A CA 1
ATOM 1302 C C . VAL A 1 176 ? -18.926 -6.364 -40.730 1.00 58.72 176 VAL A C 1
ATOM 1304 O O . VAL A 1 176 ? -18.400 -6.769 -41.758 1.00 58.72 176 VAL A O 1
ATOM 1307 N N . ALA A 1 177 ? -20.252 -6.229 -40.639 1.00 55.75 177 ALA A N 1
ATOM 1308 C CA . ALA A 1 177 ? -21.174 -6.588 -41.724 1.00 55.75 177 ALA A CA 1
ATOM 1309 C C . ALA A 1 177 ? -21.546 -5.412 -42.659 1.00 55.75 177 ALA A C 1
ATOM 1311 O O . ALA A 1 177 ? -22.431 -5.564 -43.498 1.00 55.75 177 ALA A O 1
ATOM 1312 N N . GLY A 1 178 ? -20.915 -4.243 -42.496 1.00 56.09 178 GLY A N 1
ATOM 1313 C CA . GLY A 1 178 ? -21.318 -2.988 -43.144 1.00 56.09 178 GLY A CA 1
ATOM 1314 C C . GLY A 1 178 ? -20.206 -2.216 -43.859 1.00 56.09 178 GLY A C 1
ATOM 1315 O O . GLY A 1 178 ? -20.304 -0.990 -43.923 1.00 56.09 178 GLY A O 1
ATOM 1316 N N . VAL A 1 179 ? -19.172 -2.898 -44.367 1.00 51.34 179 VAL A N 1
ATOM 1317 C CA . VAL A 1 179 ? -18.190 -2.370 -45.339 1.00 51.34 179 VAL A CA 1
ATOM 1318 C C . VAL A 1 179 ? -17.910 -3.432 -46.392 1.00 51.34 179 VAL A C 1
ATOM 1320 O O . VAL A 1 179 ? -17.690 -4.595 -45.988 1.00 51.34 179 VAL A O 1
#

Secondary structure (DSSP, 8-state):
--HHHHHHHHHHHHHHTTSTTSEEEEEEEE-S--TT--S-EEEEEEEEE-TTS-HHHHHHHHHHHHHHHHTTSSGGGT-SEEEEE-SSEEEEEEESSPPP----------S--PPP-PPPPPPPPP---------------------------------TTTHHHHHHHHHHHHHHS--

Sequence (179 aa):
MNKTRWQLLSQLAESAGDQPLRVMIGSLAYPDHVRGYPYAQMAYGLVQCTRDLRPSECTRCLKDQLVAVSGNITDMTTSTNGFVKGFSCYLRYQLNHPIDIVAGQEPAPSPHSPQPLGPAPVPSPHSPQPSGSTPVPSPDSPKPSGAAPPLGSKGSETPLVAALVAAAWTVVALFVAGV